Protein AF-A0A0C9ZEM8-F1 (afdb_monomer_lite)

Secondary structure (DSSP, 8-state):
-HHHHHHHHHHHH-HHHHHHHHHHTT------GGGGSTT--TTTT----HIIIIIIIIIIIIHHHHHHHHHHHH-HHHHHHHHHHHHTS---TTS---S--SS-----HHHHHHHHHHHHHHHTTTS-TTT-HHHHHHHHHHHHHHHHHHHHHTTTTTT--

Foldseek 3Di: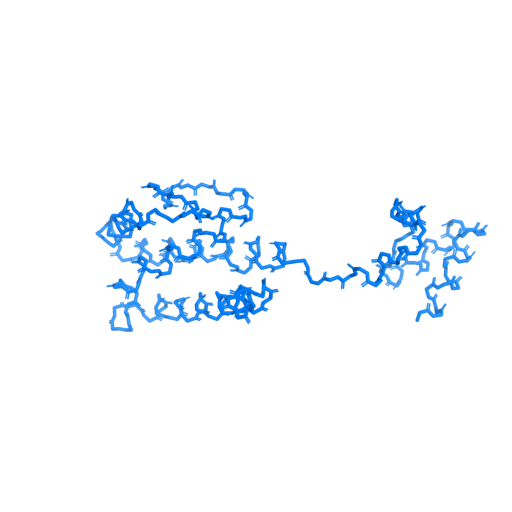
DVQLVVLVVVCVVPVVSSVVVCVVVVHDPDDDPCVVPPPDDVVVVPDPPLLVVAQVPQQFDVLLVLVLVVDVVVDDVLQVQLLVQQQVPDDDPQADRDNHDSPDDDPGSSVRNSCLVSSLVSCPVPQDCVRHVSSVVSSVSSVVSVVVSCVSVVVVPVPPD

Organism: NCBI:txid765257

Radius of gyration: 22.4 Å; chains: 1; bounding box: 47×40×59 Å

pLDDT: mean 83.31, std 12.33, range [35.38, 96.06]

Sequence (161 aa):
MDQAQDTLSTYNYSHVAGKEQLKALGLWPVENVFWQIKNSDPHTALSFDHLHASHDSVGGRYTLQDIKKILSVLGCEAEAKVEDYISKFPQWRGLSHFKNVLNATFSDGNEKHDLAKEIFYACLSIFTKDWTLEGYRLLHVLTSYLELDSLIGLDGIEGIC

Structure (mmCIF, N/CA/C/O backbone):
data_AF-A0A0C9ZEM8-F1
#
_entry.id   AF-A0A0C9ZEM8-F1
#
loop_
_atom_site.group_PDB
_atom_site.id
_atom_site.type_symbol
_atom_site.label_atom_id
_atom_site.label_alt_id
_atom_site.label_comp_id
_atom_site.label_asym_id
_atom_site.label_entity_id
_atom_site.label_seq_id
_atom_site.pdbx_PDB_ins_code
_atom_site.Cartn_x
_atom_site.Cartn_y
_atom_site.Cartn_z
_atom_site.occupancy
_atom_site.B_iso_or_equiv
_atom_site.auth_seq_id
_atom_site.auth_comp_id
_atom_site.auth_asym_id
_atom_site.auth_atom_id
_atom_site.pdbx_PDB_model_num
ATOM 1 N N . MET A 1 1 ? 7.790 6.966 -34.887 1.00 56.25 1 MET A N 1
ATOM 2 C CA . MET A 1 1 ? 8.983 6.105 -34.744 1.00 56.25 1 MET A CA 1
ATOM 3 C C . MET A 1 1 ? 10.086 6.535 -35.703 1.00 56.25 1 MET A C 1
ATOM 5 O O . MET A 1 1 ? 11.227 6.599 -35.273 1.00 56.25 1 MET A O 1
ATOM 9 N N . ASP A 1 2 ? 9.744 6.964 -36.919 1.00 67.50 2 ASP A N 1
ATOM 10 C CA . ASP A 1 2 ? 10.686 7.433 -37.954 1.00 67.50 2 ASP A CA 1
ATOM 11 C C . ASP A 1 2 ? 11.694 8.490 -37.464 1.00 67.50 2 ASP A C 1
ATOM 13 O O . ASP A 1 2 ? 12.900 8.314 -37.602 1.00 67.50 2 ASP A O 1
ATOM 17 N N . GLN A 1 3 ? 11.229 9.519 -36.747 1.00 76.81 3 GLN A N 1
ATOM 18 C CA . GLN A 1 3 ? 12.099 10.578 -36.215 1.00 76.81 3 GLN A CA 1
ATOM 19 C C . GLN A 1 3 ? 13.152 10.071 -35.208 1.00 76.81 3 GLN A C 1
ATOM 21 O O . GLN A 1 3 ? 14.261 10.601 -35.153 1.00 76.81 3 GLN A O 1
ATOM 26 N N . ALA A 1 4 ? 12.836 9.044 -34.411 1.00 70.88 4 ALA A N 1
ATOM 27 C CA . ALA A 1 4 ? 13.783 8.471 -33.452 1.00 70.88 4 ALA A CA 1
ATOM 28 C C . ALA A 1 4 ? 14.878 7.660 -34.167 1.00 70.88 4 ALA A C 1
ATOM 30 O O . ALA A 1 4 ? 16.047 7.743 -33.791 1.00 70.88 4 ALA A O 1
ATOM 31 N N . GLN A 1 5 ? 14.509 6.944 -35.233 1.00 75.75 5 GLN A N 1
ATOM 32 C CA . GLN A 1 5 ? 15.428 6.155 -36.054 1.00 75.75 5 GLN A CA 1
ATOM 33 C C . GLN A 1 5 ? 16.417 7.046 -36.825 1.00 75.75 5 GLN A C 1
ATOM 35 O O . GLN A 1 5 ? 17.620 6.766 -36.861 1.00 75.75 5 GLN A O 1
ATOM 40 N N . ASP A 1 6 ? 15.931 8.157 -37.380 1.00 80.88 6 ASP A N 1
ATOM 41 C CA . ASP A 1 6 ? 16.754 9.149 -38.084 1.00 80.88 6 ASP A CA 1
ATOM 42 C C . ASP A 1 6 ? 17.745 9.836 -37.132 1.00 80.88 6 ASP A C 1
ATOM 44 O O . ASP A 1 6 ? 18.926 10.032 -37.442 1.00 80.88 6 ASP A O 1
ATOM 48 N N . THR A 1 7 ? 17.281 10.141 -35.920 1.00 81.06 7 THR A N 1
ATOM 49 C CA . THR A 1 7 ? 18.112 10.748 -34.878 1.00 81.06 7 THR A CA 1
ATOM 50 C C . THR A 1 7 ? 19.189 9.776 -34.378 1.00 81.06 7 THR A C 1
ATOM 52 O O . THR A 1 7 ? 20.344 10.166 -34.193 1.00 81.06 7 THR A O 1
ATOM 55 N N . LEU A 1 8 ? 18.857 8.489 -34.219 1.00 79.62 8 LEU A N 1
ATOM 56 C CA . LEU A 1 8 ? 19.826 7.446 -33.865 1.00 79.62 8 LEU A CA 1
ATOM 57 C C . LEU A 1 8 ? 20.879 7.248 -34.967 1.00 79.62 8 LEU A C 1
ATOM 59 O O . LEU A 1 8 ? 22.067 7.117 -34.676 1.00 79.62 8 LEU A O 1
ATOM 63 N N . SER A 1 9 ? 20.468 7.302 -36.236 1.00 82.88 9 SER A N 1
ATOM 64 C CA . SER A 1 9 ? 21.387 7.244 -37.381 1.00 82.88 9 SER A CA 1
ATOM 65 C C . SER A 1 9 ? 22.372 8.419 -37.370 1.00 82.88 9 SER A C 1
ATOM 67 O O . SER A 1 9 ? 23.569 8.241 -37.600 1.00 82.88 9 SER A O 1
ATOM 69 N N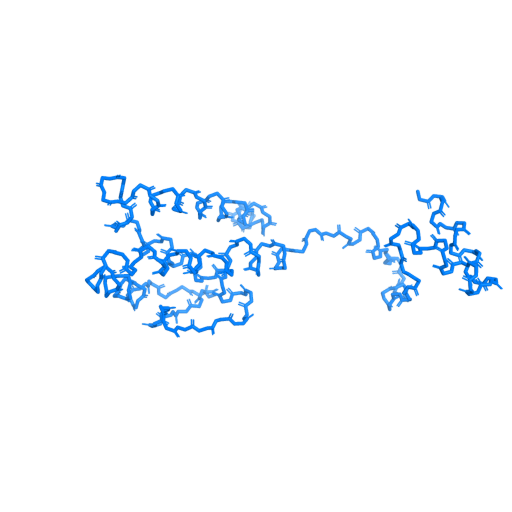 . THR A 1 10 ? 21.889 9.610 -37.005 1.00 85.88 10 THR A N 1
ATOM 70 C CA . THR A 1 10 ? 22.725 10.805 -36.818 1.00 85.88 10 THR A CA 1
ATOM 71 C C . THR A 1 10 ? 23.693 10.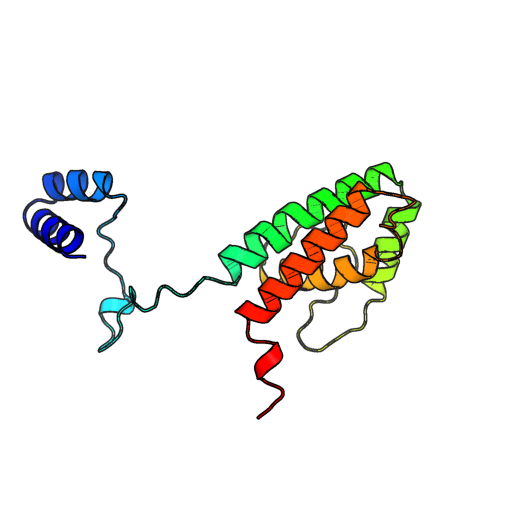647 -35.643 1.00 85.88 10 THR A C 1
ATOM 73 O O . THR A 1 10 ? 24.855 11.031 -35.762 1.00 85.88 10 THR A O 1
ATOM 76 N N . TYR A 1 11 ? 23.263 10.037 -34.533 1.00 86.94 11 TYR A N 1
ATOM 77 C CA . TYR A 1 11 ? 24.126 9.729 -33.386 1.00 86.94 11 TYR A CA 1
ATOM 78 C C . TYR A 1 11 ? 25.261 8.764 -33.737 1.00 86.94 11 TYR A C 1
ATOM 80 O O . TYR A 1 11 ? 26.402 9.013 -33.350 1.00 86.94 11 TYR A O 1
ATOM 88 N N . ASN A 1 12 ? 24.975 7.723 -34.523 1.00 86.06 12 ASN A N 1
ATOM 89 C CA . ASN A 1 12 ? 25.981 6.756 -34.968 1.00 86.06 12 ASN A CA 1
ATOM 90 C C . ASN A 1 12 ? 27.036 7.379 -35.900 1.00 86.06 12 ASN A C 1
ATOM 92 O O . ASN A 1 12 ? 28.165 6.899 -35.955 1.00 86.06 12 ASN A O 1
ATOM 96 N N . TYR A 1 13 ? 26.688 8.451 -36.619 1.00 88.88 13 TYR A N 1
ATOM 97 C CA . TYR A 1 13 ? 27.625 9.205 -37.458 1.00 88.88 13 TYR A CA 1
ATOM 98 C C . TYR A 1 13 ? 28.370 10.306 -36.681 1.00 88.88 13 TYR A C 1
ATOM 100 O O . TYR A 1 13 ? 29.564 10.523 -36.879 1.00 88.88 13 TYR A O 1
ATOM 108 N N . SER A 1 14 ? 27.673 11.013 -35.788 1.00 91.00 14 SER A N 1
ATOM 109 C CA . SER A 1 14 ? 28.218 12.078 -34.947 1.00 91.00 14 SER A CA 1
ATOM 110 C C . SER A 1 14 ? 27.584 12.042 -33.561 1.00 91.00 14 SER A C 1
ATOM 112 O O . SER A 1 14 ? 26.482 12.551 -33.334 1.00 91.00 14 SER A O 1
ATOM 114 N N . HIS A 1 15 ? 28.332 11.498 -32.600 1.00 83.94 15 HIS A N 1
ATOM 115 C CA . HIS A 1 15 ? 27.878 11.361 -31.217 1.00 83.94 15 HIS A CA 1
ATOM 116 C C . HIS A 1 15 ? 27.478 12.697 -30.575 1.00 83.94 15 HIS A C 1
ATOM 118 O O . HIS A 1 15 ? 26.581 12.715 -29.737 1.00 83.94 15 HIS A O 1
ATOM 124 N N . VAL A 1 16 ? 28.115 13.815 -30.945 1.00 86.69 16 VAL A N 1
ATOM 125 C CA . VAL A 1 16 ? 27.799 15.142 -30.384 1.00 86.69 16 VAL A CA 1
ATOM 126 C C . VAL A 1 16 ? 26.465 15.651 -30.931 1.00 86.69 16 VAL A C 1
ATOM 128 O O . VAL A 1 16 ? 25.558 15.933 -30.151 1.00 86.69 16 VAL A O 1
ATOM 131 N N . ALA A 1 17 ? 26.318 15.690 -32.259 1.00 85.81 17 ALA A N 1
ATOM 132 C CA . ALA A 1 17 ? 25.113 16.206 -32.908 1.00 85.81 17 ALA A CA 1
ATOM 133 C C . ALA A 1 17 ? 23.884 15.329 -32.619 1.00 85.81 17 ALA A C 1
ATOM 135 O O . ALA A 1 17 ? 22.819 15.839 -32.275 1.00 85.81 17 ALA A O 1
ATOM 136 N N . GLY A 1 18 ? 24.035 14.003 -32.680 1.00 85.50 18 GLY A N 1
ATOM 137 C CA . GLY A 1 18 ? 22.935 13.095 -32.371 1.00 85.50 18 GLY A CA 1
ATOM 138 C C . GLY A 1 18 ? 22.547 13.106 -30.893 1.00 85.50 18 GLY A C 1
ATOM 139 O O . GLY A 1 18 ? 21.368 12.990 -30.581 1.00 85.50 18 GLY A O 1
ATOM 140 N N . LYS A 1 19 ? 23.489 13.312 -29.958 1.00 87.75 19 LYS A N 1
ATOM 141 C CA . LYS A 1 19 ? 23.158 13.389 -28.523 1.00 87.75 19 LYS A CA 1
ATOM 142 C C . LYS A 1 19 ? 22.330 14.628 -28.193 1.00 87.75 19 LYS A C 1
ATOM 144 O O . LYS A 1 19 ? 21.429 14.534 -27.363 1.00 87.75 19 LYS A O 1
ATOM 149 N N . GLU A 1 20 ? 22.604 15.766 -28.828 1.00 90.00 20 GLU A N 1
ATOM 150 C CA . GLU A 1 20 ? 21.780 16.972 -28.667 1.00 90.00 20 GLU A CA 1
ATOM 151 C C . GLU A 1 20 ? 20.350 16.747 -29.165 1.00 90.00 20 GLU A C 1
ATOM 153 O O . GLU A 1 20 ? 19.393 17.081 -28.464 1.00 90.00 20 GLU A O 1
ATOM 158 N N . GLN A 1 21 ? 20.200 16.106 -30.324 1.00 89.88 21 GLN A N 1
ATOM 159 C CA . GLN A 1 21 ? 18.891 15.790 -30.891 1.00 89.88 21 GLN A CA 1
ATOM 160 C C . GLN A 1 21 ? 18.125 14.751 -30.056 1.00 89.88 21 GLN A C 1
ATOM 162 O O . GLN A 1 21 ? 16.949 14.953 -29.760 1.00 89.88 21 GLN A O 1
ATOM 167 N N . LEU A 1 22 ? 18.786 13.677 -29.605 1.00 86.06 22 LEU A N 1
ATOM 168 C CA . LEU A 1 22 ? 18.177 12.673 -28.724 1.00 86.06 22 LEU A CA 1
ATOM 169 C C . LEU A 1 22 ? 17.705 13.307 -27.414 1.00 86.06 22 LEU A C 1
ATOM 171 O O . LEU A 1 22 ? 16.579 13.068 -26.983 1.00 86.06 22 LEU A O 1
ATOM 175 N N . LYS A 1 23 ? 18.517 14.193 -26.826 1.00 87.19 23 LYS A N 1
ATOM 176 C CA . LYS A 1 23 ? 18.157 14.906 -25.598 1.00 87.19 23 LYS A CA 1
ATOM 177 C C . LYS A 1 23 ? 16.941 15.815 -25.791 1.00 87.19 23 LYS A C 1
ATOM 179 O O . LYS A 1 23 ? 16.100 15.872 -24.898 1.00 87.19 23 LYS A O 1
ATOM 184 N N . ALA A 1 24 ? 16.820 16.488 -26.937 1.00 88.69 24 ALA A N 1
ATOM 185 C CA . ALA A 1 24 ? 15.648 17.306 -27.261 1.00 88.69 24 ALA A CA 1
ATOM 186 C C . ALA A 1 24 ? 14.353 16.476 -27.354 1.00 88.69 24 ALA A C 1
ATOM 188 O O . ALA A 1 24 ? 13.276 16.984 -27.053 1.00 88.69 24 ALA A O 1
ATOM 189 N N . LEU A 1 25 ? 14.466 15.195 -27.716 1.00 84.56 25 LEU A N 1
ATOM 190 C CA . LEU A 1 25 ? 13.359 14.236 -27.766 1.00 84.56 25 LEU A CA 1
ATOM 191 C C . LEU A 1 25 ? 13.143 13.475 -26.445 1.00 84.56 25 LEU A C 1
ATOM 193 O O . LEU A 1 25 ? 12.246 12.641 -26.367 1.00 84.56 25 LEU A O 1
ATOM 197 N N . GLY A 1 26 ? 13.961 13.721 -25.414 1.00 82.50 26 GLY A N 1
ATOM 198 C CA . GLY A 1 26 ? 13.928 12.958 -24.161 1.00 82.50 26 GLY A CA 1
ATOM 199 C C . GLY A 1 26 ? 14.417 11.509 -24.296 1.00 82.50 26 GLY A C 1
ATOM 200 O O . GLY A 1 26 ? 14.144 10.686 -23.427 1.00 82.50 26 GLY A O 1
ATOM 201 N N . LEU A 1 27 ? 15.136 11.190 -25.374 1.00 83.12 27 LEU A N 1
ATOM 202 C CA . LEU A 1 27 ? 15.664 9.861 -25.666 1.00 83.12 27 LEU A CA 1
ATOM 203 C C . LEU A 1 27 ? 17.139 9.751 -25.270 1.00 83.12 27 LEU A C 1
ATOM 205 O O . LEU A 1 27 ? 17.885 10.733 -25.267 1.00 83.12 27 LEU A O 1
ATOM 209 N N . TRP A 1 28 ? 17.573 8.525 -24.983 1.00 80.44 28 TRP A N 1
ATOM 210 C CA . TRP A 1 28 ? 18.968 8.204 -24.699 1.00 80.44 28 TRP A CA 1
ATOM 211 C C . TRP A 1 28 ? 19.436 7.049 -25.588 1.00 80.44 28 TRP A C 1
ATOM 213 O O . TRP A 1 28 ? 18.708 6.066 -25.727 1.00 80.44 28 TRP A O 1
ATOM 223 N N . PRO A 1 29 ? 20.644 7.132 -26.173 1.00 77.94 29 PRO A N 1
ATOM 224 C CA . PRO A 1 29 ? 21.217 6.052 -26.964 1.00 77.94 29 PRO A CA 1
ATOM 225 C C . PRO A 1 29 ? 21.821 5.015 -26.012 1.00 77.94 29 PRO A C 1
ATOM 227 O O . PRO A 1 29 ? 23.025 5.000 -25.765 1.00 77.94 29 PRO A O 1
ATOM 230 N N . VAL A 1 30 ? 20.961 4.207 -25.397 1.00 80.19 30 VAL A N 1
ATOM 231 C CA . VAL A 1 30 ? 21.368 3.098 -24.529 1.00 80.19 30 VAL A CA 1
ATOM 232 C C . VAL A 1 30 ? 21.261 1.816 -25.337 1.00 80.19 30 VAL A C 1
ATOM 234 O O . VAL A 1 30 ? 20.175 1.472 -25.799 1.00 80.19 30 VAL A O 1
ATOM 237 N N . GLU A 1 31 ? 22.378 1.108 -25.505 1.00 76.12 31 GLU A N 1
ATOM 238 C CA . GLU A 1 31 ? 22.348 -0.238 -26.072 1.00 76.12 31 GLU A CA 1
ATOM 239 C C . GLU A 1 31 ? 21.665 -1.185 -25.089 1.00 76.12 31 GLU A C 1
ATOM 241 O O . GLU A 1 31 ? 22.159 -1.437 -23.988 1.00 76.12 31 GLU A O 1
ATOM 246 N N . ASN A 1 32 ? 20.499 -1.698 -25.477 1.00 76.81 32 ASN A N 1
ATOM 247 C CA . ASN A 1 32 ? 19.780 -2.661 -24.663 1.00 76.81 32 ASN A CA 1
ATOM 248 C C . ASN A 1 32 ? 20.351 -4.066 -24.909 1.00 76.81 32 ASN A C 1
ATOM 250 O O . ASN A 1 32 ? 20.327 -4.558 -26.036 1.00 76.81 32 ASN A O 1
ATOM 254 N N . VAL A 1 33 ? 20.824 -4.738 -23.853 1.00 80.94 33 VAL A N 1
ATOM 255 C CA . VAL A 1 33 ? 21.351 -6.116 -23.929 1.00 80.94 33 VAL A CA 1
ATOM 256 C C . VAL A 1 33 ? 20.336 -7.096 -24.524 1.00 80.94 33 VAL A C 1
ATOM 258 O O . VAL A 1 33 ? 20.715 -8.037 -25.219 1.00 80.94 33 VAL A O 1
ATOM 261 N N . PHE A 1 34 ? 19.040 -6.845 -24.320 1.00 76.62 34 PHE A N 1
ATOM 262 C CA . PHE A 1 34 ? 17.982 -7.673 -24.874 1.00 76.62 34 PHE A CA 1
ATOM 263 C C . PHE A 1 34 ? 17.927 -7.597 -26.402 1.00 76.62 34 PHE A C 1
ATOM 265 O O . PHE A 1 34 ? 17.534 -8.582 -26.998 1.00 76.62 34 PHE A O 1
ATOM 272 N N . TRP A 1 35 ? 18.425 -6.547 -27.069 1.00 77.69 35 TRP A N 1
ATOM 273 C CA . TRP A 1 35 ? 18.518 -6.519 -28.542 1.00 77.69 35 TRP A CA 1
ATOM 274 C C . TRP A 1 35 ? 19.396 -7.631 -29.137 1.00 77.69 35 TRP A C 1
ATOM 276 O O . TRP A 1 35 ? 19.306 -7.912 -30.330 1.00 77.69 35 TRP A O 1
ATOM 286 N N . GLN A 1 36 ? 20.238 -8.282 -28.329 1.00 83.06 36 GLN A N 1
ATOM 287 C CA . GLN A 1 36 ? 21.044 -9.425 -28.763 1.00 83.06 36 GLN A CA 1
ATOM 288 C C . GLN A 1 36 ? 20.231 -10.727 -28.851 1.00 83.06 36 GLN A C 1
ATOM 290 O O . GLN A 1 36 ? 20.679 -11.695 -29.470 1.00 83.06 36 GLN A O 1
ATOM 295 N N . ILE A 1 37 ? 19.041 -10.775 -28.247 1.00 83.56 37 ILE A N 1
ATOM 296 C CA . ILE A 1 37 ? 18.163 -11.942 -28.285 1.00 83.56 37 ILE A CA 1
ATOM 297 C C . ILE A 1 37 ? 17.367 -11.916 -29.594 1.00 83.56 37 ILE A C 1
ATOM 299 O O . ILE A 1 37 ? 16.742 -10.931 -29.983 1.00 83.56 37 ILE A O 1
ATOM 303 N N . LYS A 1 38 ? 17.387 -13.031 -30.325 1.00 84.62 38 LYS A N 1
ATOM 304 C CA . LYS A 1 38 ? 16.690 -13.118 -31.610 1.00 84.62 38 LYS A CA 1
ATOM 305 C C . LYS A 1 38 ? 15.175 -13.011 -31.398 1.00 84.62 38 LYS A C 1
ATOM 307 O O . LYS A 1 38 ? 14.619 -13.745 -30.588 1.00 84.62 38 LYS A O 1
ATOM 312 N N . ASN A 1 39 ? 14.518 -12.153 -32.182 1.00 79.62 39 ASN A N 1
ATOM 313 C CA . ASN A 1 39 ? 13.078 -11.861 -32.122 1.00 79.62 39 ASN A CA 1
ATOM 314 C C . ASN A 1 39 ? 12.590 -11.192 -30.824 1.00 79.62 39 ASN A C 1
ATOM 316 O O . ASN A 1 39 ? 11.383 -11.143 -30.600 1.00 79.62 39 ASN A O 1
ATOM 320 N N . SER A 1 40 ? 13.478 -10.671 -29.976 1.00 77.12 40 SER A N 1
ATOM 321 C CA . SER A 1 40 ? 13.047 -9.777 -28.904 1.00 77.12 40 SER A CA 1
ATOM 322 C C . SER A 1 40 ? 12.987 -8.349 -29.427 1.00 77.12 40 SER A C 1
ATOM 324 O O . SER A 1 40 ? 13.978 -7.835 -29.948 1.00 77.12 40 SER A O 1
ATOM 326 N N . ASP A 1 41 ? 11.854 -7.693 -29.232 1.00 75.25 41 ASP A N 1
ATOM 327 C CA . ASP A 1 41 ? 11.747 -6.248 -29.364 1.00 75.25 41 ASP A CA 1
ATOM 328 C C . ASP A 1 41 ? 11.460 -5.669 -27.965 1.00 75.25 41 ASP A C 1
ATOM 330 O O . ASP A 1 41 ? 10.314 -5.679 -27.506 1.00 75.25 41 ASP A O 1
ATOM 334 N N . PRO A 1 42 ? 12.491 -5.179 -27.250 1.00 71.56 42 PRO A N 1
ATOM 335 C CA . PRO A 1 42 ? 12.335 -4.586 -25.924 1.00 71.56 42 PRO A CA 1
ATOM 336 C C . PRO A 1 42 ? 11.384 -3.387 -25.904 1.00 71.56 42 PRO A C 1
ATOM 338 O O . PRO A 1 42 ? 10.843 -3.064 -24.853 1.00 71.56 42 PRO A O 1
ATOM 341 N N . HIS A 1 43 ? 11.159 -2.734 -27.048 1.00 68.06 43 HIS A N 1
ATOM 342 C CA . HIS A 1 43 ? 10.203 -1.637 -27.158 1.00 68.06 43 HIS A CA 1
ATOM 343 C C . HIS A 1 43 ? 8.763 -2.147 -27.248 1.00 68.06 43 HIS A C 1
ATOM 345 O O . HIS A 1 43 ? 7.866 -1.492 -26.728 1.00 68.06 43 HIS A O 1
ATOM 351 N N . THR A 1 44 ? 8.526 -3.337 -27.811 1.00 61.25 44 THR A N 1
ATOM 352 C CA . THR A 1 44 ? 7.235 -4.037 -27.638 1.00 61.25 44 THR A CA 1
ATOM 353 C C . THR A 1 44 ? 7.067 -4.654 -26.252 1.00 61.25 44 THR A C 1
ATOM 355 O O . THR A 1 44 ? 5.940 -4.862 -25.817 1.00 61.25 44 THR A O 1
ATOM 358 N N . ALA A 1 45 ? 8.167 -4.895 -25.533 1.00 62.31 45 ALA A N 1
ATOM 359 C CA . ALA A 1 45 ? 8.157 -5.349 -24.143 1.00 62.31 45 ALA A CA 1
ATOM 360 C C . ALA A 1 45 ? 7.980 -4.205 -23.123 1.00 62.31 45 ALA A C 1
ATOM 362 O O . ALA A 1 45 ? 8.131 -4.439 -21.926 1.00 62.31 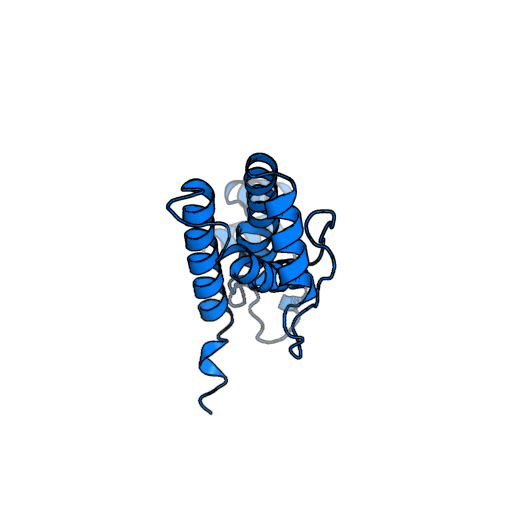45 ALA A O 1
ATOM 363 N N . LEU A 1 46 ? 7.647 -2.983 -23.568 1.00 58.41 46 LEU A N 1
ATOM 364 C CA . LEU A 1 46 ? 7.134 -1.909 -22.709 1.00 58.41 46 LEU A CA 1
ATOM 365 C C . LEU A 1 46 ? 5.748 -2.304 -22.174 1.00 58.41 46 LEU A C 1
ATOM 367 O O . LEU A 1 46 ? 4.717 -1.781 -22.592 1.00 58.41 46 LEU A O 1
ATOM 371 N N . SER A 1 47 ? 5.721 -3.263 -21.258 1.00 64.25 47 SER A N 1
ATOM 372 C CA . SER A 1 47 ? 4.567 -3.538 -20.418 1.00 64.25 47 SER A CA 1
ATOM 373 C C . SER A 1 47 ? 4.588 -2.598 -19.220 1.00 64.25 47 SER A C 1
ATOM 375 O O . SER A 1 47 ? 5.648 -2.172 -18.762 1.00 64.25 47 SER A O 1
ATOM 377 N N . PHE A 1 48 ? 3.407 -2.270 -18.705 1.00 69.69 48 PHE A N 1
ATOM 378 C CA . PHE A 1 48 ? 3.277 -1.552 -17.445 1.00 69.69 48 PHE A CA 1
ATOM 379 C C . PHE A 1 48 ? 4.042 -2.308 -16.347 1.00 69.69 48 PHE A C 1
ATOM 381 O O . PHE A 1 48 ? 3.728 -3.461 -16.058 1.00 69.69 48 PHE A O 1
ATOM 388 N N . ASP A 1 49 ? 5.071 -1.678 -15.778 1.00 74.50 49 ASP A N 1
ATOM 389 C CA . ASP A 1 49 ? 5.833 -2.250 -14.670 1.00 74.50 49 ASP A CA 1
ATOM 390 C C . ASP A 1 49 ? 4.992 -2.160 -13.400 1.00 74.50 49 ASP A C 1
ATOM 392 O O . ASP A 1 49 ? 4.928 -1.123 -12.739 1.00 74.50 49 ASP A O 1
ATOM 396 N N . HIS A 1 50 ? 4.314 -3.261 -13.100 1.00 74.25 50 HIS A N 1
ATOM 397 C CA . HIS A 1 50 ? 3.386 -3.378 -11.986 1.00 74.25 50 HIS A CA 1
ATOM 398 C C . HIS A 1 50 ? 4.042 -3.029 -10.642 1.00 74.25 50 HIS A C 1
ATOM 400 O O . HIS A 1 50 ? 3.483 -2.252 -9.866 1.00 74.25 50 HIS A O 1
ATOM 406 N N . LEU A 1 51 ? 5.262 -3.509 -10.399 1.00 78.25 51 LEU A N 1
ATOM 407 C CA . LEU A 1 51 ? 5.964 -3.314 -9.132 1.00 78.25 51 LEU A CA 1
ATOM 408 C C . LEU A 1 51 ? 6.321 -1.837 -8.920 1.00 78.25 51 LEU A C 1
ATOM 410 O O . LEU A 1 51 ? 6.006 -1.248 -7.882 1.00 78.25 51 LEU A O 1
ATOM 414 N N . HIS A 1 52 ? 6.956 -1.210 -9.912 1.00 72.88 52 HIS A N 1
ATOM 415 C CA . HIS A 1 52 ? 7.425 0.166 -9.757 1.00 72.88 52 HIS A CA 1
ATOM 416 C C . HIS A 1 52 ? 6.318 1.208 -9.939 1.00 72.88 52 HIS A C 1
ATOM 418 O O . HIS A 1 52 ? 6.333 2.244 -9.267 1.00 72.88 52 HIS A O 1
ATOM 424 N N . ALA A 1 53 ? 5.342 0.950 -10.810 1.00 73.50 53 ALA A N 1
ATOM 425 C CA . ALA A 1 53 ? 4.245 1.879 -11.040 1.00 73.50 53 ALA A CA 1
ATOM 426 C C . ALA A 1 53 ? 3.172 1.804 -9.946 1.00 73.50 53 ALA A C 1
ATOM 428 O O . ALA A 1 53 ? 2.618 2.847 -9.604 1.00 73.50 53 ALA A O 1
ATOM 429 N N . SER A 1 54 ? 2.912 0.635 -9.351 1.00 74.75 54 SER A N 1
ATOM 430 C CA . SER A 1 54 ? 1.862 0.469 -8.335 1.00 74.75 54 SER A CA 1
ATOM 431 C C . SER A 1 54 ? 2.438 0.348 -6.923 1.00 74.75 54 SER A C 1
ATOM 433 O O . SER A 1 54 ? 2.185 1.213 -6.076 1.00 74.75 54 SER A O 1
ATOM 435 N N . HIS A 1 55 ? 3.232 -0.695 -6.666 1.00 76.31 55 HIS A N 1
ATOM 436 C CA . HIS A 1 55 ? 3.606 -1.108 -5.306 1.00 76.31 55 HIS A CA 1
ATOM 437 C C . HIS A 1 55 ? 4.585 -0.139 -4.636 1.00 76.31 55 HIS A C 1
ATOM 439 O O . HIS A 1 55 ? 4.398 0.245 -3.479 1.00 76.31 55 HIS A O 1
ATOM 445 N N . ASP A 1 56 ? 5.594 0.331 -5.371 1.00 72.38 56 ASP A N 1
ATOM 446 C CA . ASP A 1 56 ? 6.560 1.311 -4.860 1.00 72.38 56 ASP A CA 1
ATOM 447 C C . ASP A 1 56 ? 6.029 2.749 -4.830 1.00 72.38 56 ASP A C 1
ATOM 449 O O . ASP A 1 56 ? 6.575 3.589 -4.101 1.00 72.38 56 ASP A O 1
ATOM 453 N N . SER A 1 57 ? 4.978 3.038 -5.602 1.00 69.56 57 SER A N 1
ATOM 454 C CA . SER A 1 57 ? 4.430 4.383 -5.756 1.00 69.56 57 SER A CA 1
ATOM 455 C C . SER A 1 57 ? 3.149 4.579 -4.925 1.00 69.56 57 SER A C 1
ATOM 457 O O . SER A 1 57 ? 3.235 4.805 -3.714 1.00 69.56 57 SER A O 1
ATOM 459 N N . VAL A 1 58 ? 1.974 4.497 -5.550 1.00 66.00 58 VAL A N 1
ATOM 460 C CA . VAL A 1 58 ? 0.661 4.850 -5.004 1.00 66.00 58 VAL A CA 1
ATOM 461 C C . VAL A 1 58 ? 0.276 3.921 -3.860 1.00 66.00 58 VAL A C 1
ATOM 463 O O . VAL A 1 58 ? -0.190 4.397 -2.831 1.00 66.00 58 VAL A O 1
ATOM 466 N N . GLY A 1 59 ? 0.516 2.617 -4.000 1.00 61.25 59 GLY A N 1
ATOM 467 C CA . GLY A 1 59 ? 0.110 1.626 -3.009 1.00 61.25 59 GLY A CA 1
ATOM 468 C C . GLY A 1 59 ? 0.904 1.678 -1.715 1.00 61.25 59 GLY A C 1
ATOM 469 O O . GLY A 1 59 ? 0.331 1.711 -0.628 1.00 61.25 59 GLY A O 1
ATOM 470 N N . GLY A 1 60 ? 2.231 1.698 -1.835 1.00 66.00 60 GLY A N 1
ATOM 471 C CA . GLY A 1 60 ? 3.122 1.424 -0.714 1.00 66.00 60 GLY A CA 1
ATOM 472 C C . GLY A 1 60 ? 3.643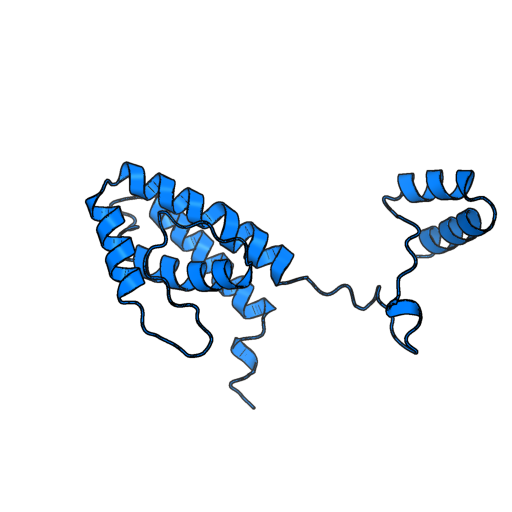 2.646 0.027 1.00 66.00 60 GLY A C 1
ATOM 473 O O . GLY A 1 60 ? 3.512 2.752 1.247 1.00 66.00 60 GLY A O 1
ATOM 474 N N . ARG A 1 61 ? 4.301 3.567 -0.690 1.00 68.06 61 ARG A N 1
ATOM 475 C CA . ARG A 1 61 ? 5.115 4.611 -0.045 1.00 68.06 61 ARG A CA 1
ATOM 476 C C . ARG A 1 61 ? 4.269 5.675 0.648 1.00 68.06 61 ARG A C 1
ATOM 478 O O . ARG A 1 61 ? 4.621 6.100 1.749 1.00 68.06 61 ARG A O 1
ATOM 485 N N . TYR A 1 62 ? 3.201 6.131 0.003 1.00 77.06 62 TYR A N 1
ATOM 486 C CA . TYR A 1 62 ? 2.416 7.265 0.496 1.00 77.06 62 TYR A CA 1
ATOM 487 C C . TYR A 1 62 ? 1.307 6.825 1.446 1.00 77.06 62 TYR A C 1
ATOM 489 O O . TYR A 1 62 ? 1.138 7.417 2.512 1.00 77.06 62 TYR A O 1
ATOM 497 N N . THR A 1 63 ? 0.634 5.722 1.130 1.00 79.31 63 THR A N 1
ATOM 498 C CA . THR A 1 63 ? -0.523 5.267 1.897 1.00 79.31 63 THR A CA 1
ATOM 499 C C . THR A 1 63 ? -0.187 4.951 3.348 1.00 79.31 63 THR A C 1
ATOM 501 O O . THR A 1 63 ? -0.862 5.439 4.249 1.00 79.31 63 THR A O 1
ATOM 504 N N . LEU A 1 64 ? 0.904 4.223 3.611 1.00 86.38 64 LEU A N 1
ATOM 505 C CA . LEU A 1 64 ? 1.307 3.922 4.985 1.00 86.38 64 LEU A CA 1
ATOM 506 C C . LEU A 1 64 ? 1.626 5.196 5.788 1.00 86.38 64 LEU A C 1
ATOM 508 O O . LEU A 1 64 ? 1.309 5.278 6.974 1.00 86.38 64 LEU A O 1
ATOM 512 N N . GLN A 1 65 ? 2.241 6.202 5.160 1.00 88.44 65 GLN A N 1
ATOM 513 C CA . GLN A 1 65 ? 2.534 7.471 5.830 1.00 88.44 65 GLN A CA 1
ATOM 514 C C . GLN A 1 65 ? 1.257 8.232 6.180 1.00 88.44 65 GLN A C 1
ATOM 516 O O . GLN A 1 65 ? 1.169 8.804 7.265 1.00 88.44 65 GLN A O 1
ATOM 521 N N . ASP A 1 66 ? 0.268 8.229 5.292 1.00 90.94 66 ASP A N 1
ATOM 522 C CA . ASP A 1 66 ? -1.003 8.905 5.536 1.00 90.94 66 ASP A CA 1
ATOM 523 C C . ASP A 1 66 ? -1.833 8.182 6.603 1.00 90.94 66 ASP A C 1
ATOM 525 O O . ASP A 1 66 ? -2.379 8.839 7.489 1.00 90.94 66 ASP A O 1
ATOM 529 N N . ILE A 1 67 ? -1.815 6.845 6.625 1.00 91.94 67 ILE A N 1
ATOM 530 C CA . ILE A 1 67 ? -2.398 6.047 7.714 1.00 91.94 67 ILE A CA 1
ATOM 531 C C . ILE A 1 67 ? -1.759 6.428 9.055 1.00 91.94 67 ILE A C 1
ATOM 533 O O . ILE A 1 67 ? -2.480 6.752 9.997 1.00 91.94 67 ILE A O 1
ATOM 537 N N . LYS A 1 68 ? -0.420 6.461 9.140 1.00 92.31 68 LYS A N 1
ATOM 538 C CA . LYS A 1 68 ? 0.303 6.849 10.367 1.00 92.31 68 LYS A CA 1
ATOM 539 C C . LYS A 1 68 ? -0.095 8.246 10.851 1.00 92.31 68 LYS A C 1
ATOM 541 O O . LYS A 1 68 ? -0.334 8.432 12.040 1.00 92.31 68 LYS A O 1
ATOM 546 N N . LYS A 1 69 ? -0.220 9.222 9.944 1.00 93.38 69 LYS A N 1
ATOM 547 C CA . LYS A 1 69 ? -0.663 10.584 10.298 1.00 93.38 69 LYS A CA 1
ATOM 548 C C . LYS A 1 69 ? -2.065 10.575 10.902 1.00 93.38 69 LYS A C 1
ATOM 550 O O . LYS A 1 69 ? -2.272 11.186 11.945 1.00 93.38 69 LYS A O 1
ATOM 555 N N . ILE A 1 70 ? -3.013 9.874 10.285 1.00 94.06 70 ILE A N 1
ATOM 556 C CA . ILE A 1 70 ? -4.399 9.823 10.771 1.00 94.06 70 ILE A CA 1
ATOM 557 C C . ILE A 1 70 ? -4.470 9.111 12.126 1.00 94.06 70 ILE A C 1
ATOM 559 O O . ILE A 1 70 ? -5.128 9.601 13.042 1.00 94.06 70 ILE A O 1
ATOM 563 N N . LEU A 1 71 ? -3.748 8.001 12.289 1.00 94.44 71 LEU A N 1
ATOM 564 C CA . LEU A 1 71 ? -3.688 7.280 13.560 1.00 94.44 71 LEU A CA 1
ATOM 565 C C . LEU A 1 71 ? -3.071 8.124 14.679 1.00 94.44 71 LEU A C 1
ATOM 567 O O . LEU A 1 71 ? -3.616 8.135 15.777 1.00 94.44 71 LEU A O 1
ATOM 571 N N . SER A 1 72 ? -2.032 8.914 14.388 1.00 93.12 72 SER A N 1
ATOM 572 C CA . SER A 1 72 ? -1.427 9.807 15.387 1.00 93.12 72 SER A CA 1
ATOM 573 C C . SER A 1 72 ? -2.406 10.860 15.926 1.00 93.12 72 SER A C 1
ATOM 575 O O . SER A 1 72 ? -2.297 11.278 17.077 1.00 93.12 72 SER A O 1
ATOM 577 N N . VAL A 1 73 ? -3.396 11.262 15.116 1.00 93.31 73 VAL A N 1
ATOM 578 C CA . VAL A 1 73 ? -4.478 12.172 15.527 1.00 93.31 73 VAL A CA 1
ATOM 579 C C . VAL A 1 73 ? -5.548 11.434 16.335 1.00 93.31 73 VAL A C 1
ATOM 581 O O . VAL A 1 73 ? -6.077 11.989 17.295 1.00 93.31 73 VAL A O 1
ATOM 584 N N . LEU A 1 74 ? -5.858 10.187 15.969 1.00 92.44 74 LEU A N 1
ATOM 585 C CA . LEU A 1 74 ? -6.800 9.333 16.699 1.00 92.44 74 LEU A CA 1
ATOM 586 C C . LEU A 1 74 ? -6.261 8.843 18.052 1.00 92.44 74 LEU A C 1
ATOM 588 O O . LEU A 1 74 ? -7.044 8.531 18.948 1.00 92.44 74 LEU A O 1
ATOM 592 N N . GLY A 1 75 ? -4.939 8.802 18.207 1.00 94.00 75 GLY A N 1
ATOM 593 C CA . GLY A 1 75 ? -4.245 8.467 19.442 1.00 94.00 75 GLY A CA 1
ATOM 594 C C . GLY A 1 75 ? -3.879 6.988 19.583 1.00 94.00 75 GLY A C 1
ATOM 595 O O . GLY A 1 75 ? -4.227 6.132 18.766 1.00 94.00 75 GLY A O 1
ATOM 596 N N . CYS A 1 76 ? -3.172 6.687 20.675 1.00 93.62 76 CYS A N 1
ATOM 597 C CA . CYS A 1 76 ? -2.507 5.399 20.894 1.00 93.62 76 CYS A CA 1
ATOM 598 C C . CYS A 1 76 ? -3.454 4.188 20.902 1.00 93.62 76 CYS A C 1
ATOM 600 O O . CYS A 1 76 ? -3.026 3.080 20.596 1.00 93.62 76 CYS A O 1
ATOM 602 N N . GLU A 1 77 ? -4.729 4.368 21.260 1.00 94.50 77 GLU A N 1
ATOM 603 C CA . GLU A 1 77 ? -5.709 3.274 21.241 1.00 94.50 77 GLU A CA 1
ATOM 604 C C . GLU A 1 77 ? -5.992 2.802 19.809 1.00 94.50 77 GLU A C 1
ATOM 606 O O . GLU A 1 77 ? -6.029 1.600 19.548 1.00 94.50 77 GLU A O 1
ATOM 611 N N . ALA A 1 78 ? -6.129 3.736 18.863 1.00 94.56 78 ALA A N 1
ATOM 612 C CA . ALA A 1 78 ? -6.331 3.407 17.457 1.00 94.56 78 ALA A CA 1
ATOM 613 C C . ALA A 1 78 ? -5.083 2.746 16.856 1.00 94.56 78 ALA A C 1
ATOM 615 O O . ALA A 1 78 ? -5.202 1.749 16.146 1.00 94.56 78 ALA A O 1
ATOM 616 N N . GLU A 1 79 ? -3.893 3.256 17.185 1.00 95.19 79 GLU A N 1
ATOM 617 C CA . GLU A 1 79 ? -2.617 2.653 16.781 1.00 95.19 79 GLU A CA 1
ATOM 618 C C . GLU A 1 79 ? -2.483 1.213 17.290 1.00 95.19 79 GLU A C 1
ATOM 620 O O . GLU A 1 79 ? -2.230 0.298 16.506 1.00 95.19 79 GLU A O 1
ATOM 625 N N . ALA A 1 80 ? -2.725 0.993 18.586 1.00 95.25 80 ALA A N 1
ATOM 626 C CA . ALA A 1 80 ? -2.662 -0.333 19.193 1.00 95.25 80 ALA A CA 1
ATOM 627 C C . ALA A 1 80 ? -3.673 -1.299 18.567 1.00 95.25 80 ALA A C 1
ATOM 629 O O . ALA A 1 80 ? -3.367 -2.473 18.374 1.00 95.25 80 ALA A O 1
ATOM 630 N N . LYS A 1 81 ? -4.866 -0.808 18.215 1.00 96.06 81 LYS A N 1
ATOM 631 C CA . LYS A 1 81 ? -5.908 -1.611 17.575 1.00 96.06 81 LYS A CA 1
ATOM 632 C C . LYS A 1 81 ? -5.528 -2.027 16.151 1.00 96.06 81 LYS A C 1
ATOM 634 O O . LYS A 1 81 ? -5.765 -3.174 15.785 1.00 96.06 81 LYS A O 1
ATOM 639 N N . VAL A 1 82 ? -4.905 -1.138 15.369 1.00 95.12 82 VAL A N 1
ATOM 640 C CA . VAL A 1 82 ? -4.351 -1.498 14.050 1.00 95.12 82 VAL A CA 1
ATOM 641 C C . VAL A 1 82 ? -3.279 -2.574 14.194 1.00 95.12 82 VAL A C 1
ATOM 643 O O . VAL A 1 82 ? -3.361 -3.597 13.522 1.00 95.12 82 VAL A O 1
ATOM 646 N N . GLU A 1 83 ? -2.305 -2.373 15.082 1.00 95.31 83 GLU A N 1
ATOM 647 C CA . GLU A 1 83 ? -1.215 -3.336 15.290 1.00 95.31 83 GLU A CA 1
ATOM 648 C C . GLU A 1 83 ? -1.734 -4.695 15.784 1.00 95.31 83 GLU A C 1
ATOM 650 O O . GLU A 1 83 ? -1.269 -5.741 15.333 1.00 95.31 83 GLU A O 1
ATOM 655 N N . ASP A 1 84 ? -2.747 -4.699 16.657 1.00 95.94 84 ASP A N 1
ATOM 656 C CA . ASP A 1 84 ? -3.409 -5.922 17.115 1.00 95.94 84 ASP A CA 1
ATOM 657 C C . ASP A 1 84 ? -4.061 -6.678 15.950 1.00 95.94 84 ASP A C 1
ATOM 659 O O . ASP A 1 84 ? -3.854 -7.886 15.814 1.00 95.94 84 ASP A O 1
ATOM 663 N N . TYR A 1 85 ? -4.785 -5.982 15.068 1.00 95.56 85 TYR A N 1
ATOM 664 C CA . TYR A 1 85 ? -5.408 -6.606 13.899 1.00 95.56 85 TYR A CA 1
ATOM 665 C C . TYR A 1 85 ? -4.402 -7.139 12.889 1.00 95.56 85 TYR A C 1
ATOM 667 O O . TYR A 1 85 ? -4.594 -8.249 12.398 1.00 95.56 85 TYR A O 1
ATOM 675 N N . ILE A 1 86 ? -3.328 -6.400 12.624 1.00 94.31 86 ILE A N 1
ATOM 676 C CA . ILE A 1 86 ? -2.237 -6.860 11.760 1.00 94.31 86 ILE A CA 1
ATOM 677 C C . ILE A 1 86 ? -1.581 -8.112 12.349 1.00 94.31 86 ILE A C 1
ATOM 679 O O . ILE A 1 86 ? -1.468 -9.133 11.678 1.00 94.31 86 ILE A O 1
ATOM 683 N N . SER A 1 87 ? -1.252 -8.100 13.645 1.00 94.38 87 SER A N 1
ATOM 684 C CA . SER A 1 87 ? -0.618 -9.253 14.300 1.00 94.38 87 SER A CA 1
ATOM 685 C C . SER A 1 87 ? -1.484 -10.521 14.293 1.00 94.38 87 SER A C 1
ATOM 687 O O . SER A 1 87 ? -0.964 -11.636 14.369 1.00 94.38 87 SER A O 1
ATOM 689 N N . LYS A 1 88 ? -2.810 -10.355 14.208 1.00 94.38 88 LYS A N 1
ATOM 690 C CA . LYS A 1 88 ? -3.808 -11.431 14.152 1.00 94.38 88 LYS A CA 1
ATOM 691 C C . LYS A 1 88 ? -4.268 -11.744 12.731 1.00 94.38 88 LYS A C 1
ATOM 693 O O . LYS A 1 88 ? -5.153 -12.589 12.567 1.00 94.38 88 LYS A O 1
ATOM 698 N N . PHE A 1 89 ? -3.714 -11.076 11.721 1.00 93.75 89 PHE A N 1
ATOM 699 C CA . PHE A 1 89 ? -4.110 -11.293 10.342 1.00 93.75 89 PHE A CA 1
ATOM 700 C C . PHE A 1 89 ? -3.823 -12.752 9.938 1.00 93.75 89 PHE A C 1
ATOM 702 O O . PHE A 1 89 ? -2.776 -13.297 10.314 1.00 93.75 89 PHE A O 1
ATOM 709 N N . PRO A 1 90 ? -4.746 -13.435 9.233 1.00 92.38 90 PRO A N 1
ATOM 710 C CA . PRO A 1 90 ? -4.556 -14.829 8.858 1.00 92.38 90 PRO A CA 1
ATOM 711 C C . PRO A 1 90 ? -3.291 -15.036 8.024 1.00 92.38 90 PRO A C 1
ATOM 713 O O . PRO A 1 90 ? -3.016 -14.295 7.086 1.00 92.38 90 PRO A O 1
ATOM 716 N N . GLN A 1 91 ? -2.551 -16.099 8.327 1.00 91.25 91 GLN A N 1
ATOM 717 C CA . GLN A 1 91 ? -1.388 -16.477 7.532 1.00 91.25 91 GLN A CA 1
ATOM 718 C C . GLN A 1 91 ? -1.843 -17.202 6.265 1.00 91.25 91 GLN A C 1
ATOM 720 O O . GLN A 1 91 ? -2.328 -18.335 6.323 1.00 91.25 91 GLN A O 1
ATOM 725 N N . TRP A 1 92 ? -1.667 -16.556 5.115 1.00 90.94 92 TRP A N 1
ATOM 726 C CA . TRP A 1 92 ? -1.916 -17.153 3.806 1.00 90.94 92 TRP A CA 1
ATOM 727 C C . TRP A 1 92 ? -0.612 -17.394 3.059 1.00 90.94 92 TRP A C 1
ATOM 729 O O . TRP A 1 92 ? 0.356 -16.643 3.172 1.00 90.94 92 TRP A O 1
ATOM 739 N N . ARG A 1 93 ? -0.571 -18.482 2.287 1.00 90.31 93 ARG A N 1
ATOM 740 C CA . ARG A 1 93 ? 0.609 -18.816 1.491 1.00 90.31 93 ARG A CA 1
ATOM 741 C C . ARG A 1 93 ? 0.838 -17.718 0.452 1.00 90.31 93 ARG A C 1
ATOM 743 O O . ARG A 1 93 ? -0.041 -17.468 -0.362 1.00 90.31 93 ARG A O 1
ATOM 750 N N . GLY A 1 94 ? 2.035 -17.136 0.459 1.00 86.38 94 GLY A N 1
ATOM 751 C CA . GLY A 1 94 ? 2.407 -16.069 -0.471 1.00 86.38 94 GLY A CA 1
ATOM 752 C C . GLY A 1 94 ? 2.025 -14.662 -0.012 1.00 86.38 94 GLY A C 1
ATOM 753 O O . GLY A 1 94 ? 2.245 -13.739 -0.779 1.00 86.38 94 GLY A O 1
ATOM 754 N N . LEU A 1 95 ? 1.495 -14.498 1.208 1.00 90.12 95 LEU A N 1
ATOM 755 C CA . LEU A 1 95 ? 1.305 -13.193 1.842 1.00 90.12 95 LEU A CA 1
ATOM 756 C C . LEU A 1 95 ? 2.317 -13.020 2.982 1.00 90.12 95 LEU A C 1
ATOM 758 O O . LEU A 1 95 ? 2.447 -13.891 3.849 1.00 90.12 95 LEU A O 1
ATOM 762 N N . SER A 1 96 ? 3.033 -11.899 2.977 1.00 90.06 96 SER A N 1
ATOM 763 C CA . SER A 1 96 ? 3.935 -11.501 4.060 1.00 90.06 96 SER A CA 1
ATOM 764 C C . SER A 1 96 ? 3.159 -11.257 5.349 1.00 90.06 96 SER A C 1
ATOM 766 O O . SER A 1 96 ? 2.175 -10.536 5.333 1.00 90.06 96 SER A O 1
ATOM 768 N N . HIS A 1 97 ? 3.620 -11.818 6.470 1.00 89.50 97 HIS A N 1
ATOM 769 C CA . HIS A 1 97 ? 2.947 -11.679 7.762 1.00 89.50 97 HIS A CA 1
ATOM 770 C C . HIS A 1 97 ? 3.673 -10.677 8.658 1.00 89.50 97 HIS A C 1
ATOM 772 O O . HIS A 1 97 ? 4.807 -10.922 9.095 1.00 89.50 97 HIS A O 1
ATOM 778 N N . PHE A 1 98 ? 3.012 -9.564 8.968 1.00 90.75 98 PHE A N 1
ATOM 779 C CA . PHE A 1 98 ? 3.599 -8.496 9.766 1.00 90.75 98 PHE A CA 1
ATOM 780 C C . PHE A 1 98 ? 3.201 -8.602 11.245 1.00 90.75 98 PHE A C 1
ATOM 782 O O . PHE A 1 98 ? 2.078 -8.943 11.598 1.00 90.75 98 PHE A O 1
ATOM 789 N N . LYS A 1 99 ? 4.142 -8.294 12.146 1.00 87.81 99 LYS A N 1
ATOM 790 C CA . LYS A 1 99 ? 3.878 -8.220 13.601 1.00 87.81 99 LYS A CA 1
ATOM 791 C C . LYS A 1 99 ? 3.766 -6.796 14.120 1.00 87.81 99 LYS A C 1
ATOM 793 O O . LYS A 1 99 ? 3.095 -6.558 15.117 1.00 87.81 99 LYS A O 1
ATOM 798 N N . ASN A 1 100 ? 4.507 -5.887 13.497 1.00 87.12 100 ASN A N 1
ATOM 799 C CA . ASN A 1 100 ? 4.452 -4.464 13.771 1.00 87.12 100 ASN A CA 1
ATOM 800 C C . ASN A 1 100 ? 4.700 -3.709 12.467 1.00 87.12 100 ASN A C 1
ATOM 802 O O . ASN A 1 100 ? 5.669 -4.018 11.768 1.00 87.12 100 ASN A O 1
ATOM 806 N N . VAL A 1 101 ? 3.849 -2.739 12.145 1.00 89.44 101 VAL A N 1
ATOM 807 C CA . VAL A 1 101 ? 3.910 -2.010 10.865 1.00 89.44 101 VAL A CA 1
ATOM 808 C C . VAL A 1 101 ? 4.043 -0.503 11.041 1.00 89.44 101 VAL A C 1
ATOM 810 O O . VAL A 1 101 ? 4.592 0.180 10.169 1.00 89.44 101 VAL A O 1
ATOM 813 N N . LEU A 1 102 ? 3.604 0.048 12.175 1.00 88.19 102 LEU A N 1
ATOM 814 C CA . LEU A 1 102 ? 3.622 1.490 12.396 1.00 88.19 102 LEU A CA 1
ATOM 815 C C . LEU A 1 102 ? 5.043 2.018 12.625 1.00 88.19 102 LEU A C 1
ATOM 817 O O . LEU A 1 102 ? 5.351 3.138 12.215 1.00 88.19 102 LEU A O 1
ATOM 821 N N . ASN A 1 103 ? 5.948 1.196 13.160 1.00 84.31 103 ASN A N 1
ATOM 822 C CA . ASN A 1 103 ? 7.354 1.572 13.357 1.00 84.31 103 ASN A CA 1
ATOM 823 C C . ASN A 1 103 ? 8.307 0.984 12.307 1.00 84.31 103 ASN A C 1
ATOM 825 O O . ASN A 1 103 ? 9.491 1.315 12.296 1.00 84.31 103 ASN A O 1
ATOM 829 N N . ALA A 1 104 ? 7.806 0.138 11.409 1.00 82.00 104 ALA A N 1
ATOM 830 C CA . ALA A 1 104 ? 8.619 -0.518 10.396 1.00 82.00 104 ALA A CA 1
ATOM 831 C C . ALA A 1 104 ? 8.894 0.388 9.180 1.00 82.00 104 ALA A C 1
ATOM 833 O O . ALA A 1 104 ? 8.094 1.263 8.819 1.00 82.00 104 ALA A O 1
ATOM 834 N N . THR A 1 105 ? 10.039 0.146 8.534 1.00 79.81 105 THR A N 1
ATOM 835 C CA . THR A 1 105 ? 10.401 0.704 7.224 1.00 79.81 105 THR A CA 1
ATOM 836 C C . THR A 1 105 ? 10.541 -0.423 6.214 1.00 79.81 105 THR A C 1
ATOM 838 O O . THR A 1 105 ? 11.353 -1.321 6.420 1.00 79.81 105 THR A O 1
ATOM 841 N N . PHE A 1 106 ? 9.799 -0.334 5.114 1.00 78.75 106 PHE A N 1
ATOM 842 C CA . PHE A 1 106 ? 9.778 -1.347 4.061 1.00 78.75 106 PHE A CA 1
ATOM 843 C C . PHE A 1 106 ? 10.487 -0.815 2.817 1.00 78.75 106 PHE A C 1
ATOM 845 O O . PHE A 1 106 ? 10.136 0.253 2.301 1.00 78.75 106 PHE A O 1
ATOM 852 N N . SER A 1 107 ? 11.503 -1.536 2.346 1.00 78.25 107 SER A N 1
ATOM 853 C CA . SER A 1 107 ? 12.206 -1.211 1.100 1.00 78.25 107 SER A CA 1
ATOM 854 C C . SER A 1 107 ? 11.653 -1.982 -0.091 1.00 78.25 107 SER A C 1
ATOM 856 O O . SER A 1 107 ? 11.618 -1.415 -1.181 1.00 78.25 107 SER A O 1
ATOM 858 N N . ASP A 1 108 ? 11.183 -3.212 0.125 1.00 84.12 108 ASP A N 1
ATOM 859 C CA . ASP A 1 108 ? 10.665 -4.099 -0.916 1.00 84.12 108 ASP A CA 1
ATOM 860 C C . ASP A 1 108 ? 9.254 -3.673 -1.359 1.00 84.12 108 ASP A C 1
ATOM 862 O O . ASP A 1 108 ? 8.394 -3.360 -0.533 1.00 84.12 108 ASP A O 1
ATOM 866 N N . GLY A 1 109 ? 9.026 -3.626 -2.673 1.00 81.94 109 GLY A N 1
ATOM 867 C CA . GLY A 1 109 ? 7.717 -3.346 -3.257 1.00 81.94 109 GLY A CA 1
ATOM 868 C C . GLY A 1 109 ? 6.699 -4.446 -2.948 1.00 81.94 109 GLY A C 1
ATOM 869 O O . GLY A 1 109 ? 5.555 -4.133 -2.629 1.00 81.94 109 GLY A O 1
ATOM 870 N N . ASN A 1 110 ? 7.121 -5.714 -2.918 1.00 84.81 110 ASN A N 1
ATOM 871 C CA . ASN A 1 110 ? 6.223 -6.828 -2.603 1.00 84.81 110 ASN A CA 1
ATOM 872 C C . ASN A 1 110 ? 5.722 -6.751 -1.155 1.00 84.81 110 ASN A C 1
ATOM 874 O O . ASN A 1 110 ? 4.525 -6.872 -0.907 1.00 84.81 110 ASN A O 1
ATOM 878 N N . GLU A 1 111 ? 6.612 -6.452 -0.202 1.00 87.31 111 GLU A N 1
ATOM 879 C CA . GLU A 1 111 ? 6.222 -6.238 1.198 1.00 87.31 111 GLU A CA 1
ATOM 880 C C . GLU A 1 111 ? 5.231 -5.075 1.332 1.00 87.31 111 GLU A C 1
ATOM 882 O O . GLU A 1 111 ? 4.263 -5.164 2.082 1.00 87.31 111 GLU A O 1
ATOM 887 N N . LYS A 1 112 ? 5.438 -3.979 0.590 1.00 87.38 112 LYS A N 1
ATOM 888 C CA . LYS A 1 112 ? 4.513 -2.835 0.597 1.00 87.38 112 LYS A CA 1
ATOM 889 C C . LYS A 1 112 ? 3.141 -3.190 0.033 1.00 87.38 112 LYS A C 1
ATOM 891 O O . LYS A 1 112 ? 2.135 -2.679 0.522 1.00 87.38 112 LYS A O 1
ATOM 896 N N . HIS A 1 113 ? 3.099 -4.031 -0.991 1.00 87.50 113 HIS A N 1
ATOM 897 C CA . HIS A 1 113 ? 1.860 -4.511 -1.583 1.00 87.50 113 HIS A CA 1
ATOM 898 C C . HIS A 1 113 ? 1.089 -5.431 -0.629 1.00 87.50 113 HIS A C 1
ATOM 900 O O . HIS A 1 113 ? -0.099 -5.205 -0.394 1.00 87.50 113 HIS A O 1
ATOM 906 N N . ASP A 1 114 ? 1.766 -6.399 -0.013 1.00 90.19 114 ASP A N 1
ATOM 907 C CA . ASP A 1 114 ? 1.168 -7.271 1.001 1.00 90.19 114 ASP A CA 1
ATOM 908 C C . ASP A 1 114 ? 0.665 -6.457 2.199 1.00 90.19 114 ASP A C 1
ATOM 910 O O . ASP A 1 114 ? -0.463 -6.639 2.664 1.00 90.19 114 ASP A O 1
ATOM 914 N N . LEU A 1 115 ? 1.456 -5.476 2.639 1.00 90.88 115 LEU A N 1
ATOM 915 C CA . LEU A 1 115 ? 1.065 -4.555 3.696 1.00 90.88 115 LEU A CA 1
ATOM 916 C C . LEU A 1 115 ? -0.187 -3.755 3.328 1.00 90.88 115 LEU A C 1
ATOM 918 O O . LEU A 1 115 ? -1.046 -3.564 4.183 1.00 90.88 115 LEU A O 1
ATOM 922 N N . ALA A 1 116 ? -0.317 -3.289 2.082 1.00 90.56 116 ALA A N 1
ATOM 923 C CA . ALA A 1 116 ? -1.499 -2.554 1.635 1.00 90.56 116 ALA A CA 1
ATOM 924 C C . ALA A 1 116 ? -2.782 -3.397 1.767 1.00 90.56 116 ALA A C 1
ATOM 926 O O . ALA A 1 116 ? -3.832 -2.862 2.131 1.00 90.56 116 ALA A O 1
ATOM 927 N N . LYS A 1 117 ? -2.691 -4.715 1.542 1.00 91.06 117 LYS A N 1
ATOM 928 C CA . LYS A 1 117 ? -3.801 -5.654 1.763 1.00 91.06 117 LYS A CA 1
ATOM 929 C C . LYS A 1 117 ? -4.126 -5.780 3.248 1.00 91.06 117 LYS A C 1
ATOM 931 O O . LYS A 1 117 ? -5.273 -5.561 3.633 1.00 91.06 117 LYS A O 1
ATOM 936 N N . GLU A 1 118 ? -3.141 -6.095 4.089 1.00 92.88 118 GLU A N 1
ATOM 937 C CA . GLU A 1 118 ? -3.381 -6.296 5.526 1.00 92.88 118 GLU A CA 1
ATOM 938 C C . GLU A 1 118 ? -3.876 -5.013 6.216 1.00 92.88 118 GLU A C 1
ATOM 940 O O . GLU A 1 118 ? -4.847 -5.040 6.980 1.00 92.88 118 GLU A O 1
ATOM 945 N N . ILE A 1 119 ? -3.262 -3.865 5.904 1.00 92.06 119 ILE A N 1
ATOM 946 C CA . ILE A 1 119 ? -3.590 -2.575 6.522 1.00 92.06 119 ILE A CA 1
ATOM 947 C C . ILE A 1 119 ? -4.981 -2.087 6.137 1.00 92.06 119 ILE A C 1
ATOM 949 O O . ILE A 1 119 ? -5.676 -1.514 6.976 1.00 92.06 119 ILE A O 1
ATOM 953 N N . PHE A 1 120 ? -5.423 -2.353 4.904 1.00 93.75 120 PHE A N 1
ATOM 954 C CA . PHE A 1 120 ? -6.779 -2.035 4.473 1.00 93.75 120 PHE A CA 1
ATOM 955 C C . PHE A 1 120 ? -7.800 -2.689 5.409 1.00 93.75 120 PHE A C 1
ATOM 957 O O . PHE A 1 120 ? -8.632 -1.992 5.992 1.00 93.75 120 PHE A O 1
ATOM 964 N N . TYR A 1 121 ? -7.679 -4.002 5.629 1.00 93.56 121 TYR A N 1
ATOM 965 C CA . TYR A 1 121 ? -8.581 -4.744 6.509 1.00 93.56 121 TYR A CA 1
ATOM 966 C C . TYR A 1 121 ? -8.456 -4.326 7.977 1.00 93.56 121 TYR A C 1
ATOM 968 O O . TYR A 1 121 ? -9.478 -4.171 8.650 1.00 93.56 121 TYR A O 1
ATOM 976 N N . ALA A 1 122 ? -7.237 -4.090 8.471 1.00 94.31 122 ALA A N 1
ATOM 977 C CA . ALA A 1 122 ? -7.015 -3.629 9.842 1.00 94.31 122 ALA A CA 1
ATOM 978 C C . ALA A 1 122 ? -7.677 -2.264 10.112 1.00 94.31 122 ALA A C 1
ATOM 980 O O . ALA A 1 122 ? -8.222 -2.026 11.192 1.00 94.31 122 ALA A O 1
ATOM 981 N N . CYS A 1 123 ? -7.693 -1.371 9.121 1.00 94.94 123 CYS A N 1
ATOM 982 C CA . CYS A 1 123 ? -8.269 -0.039 9.259 1.00 94.94 123 CYS A CA 1
ATOM 983 C C . CYS A 1 123 ? -9.799 0.014 9.086 1.00 94.94 123 CYS A C 1
ATOM 985 O O . CYS A 1 123 ? -10.394 1.005 9.513 1.00 94.94 123 CYS A O 1
ATOM 987 N N . LEU A 1 124 ? -10.464 -1.016 8.538 1.00 94.56 124 LEU A N 1
ATOM 988 C CA . LEU A 1 124 ? -11.913 -0.994 8.239 1.00 94.56 124 LEU A CA 1
ATOM 989 C C . LEU A 1 124 ? -12.797 -0.612 9.437 1.00 94.56 124 LEU A C 1
ATOM 991 O O . LEU A 1 124 ? -13.788 0.097 9.280 1.00 94.56 124 LEU A O 1
ATOM 995 N N . SER A 1 125 ? -12.448 -1.074 10.640 1.00 92.00 125 SER A N 1
ATOM 996 C CA . SER A 1 125 ? -13.234 -0.811 11.857 1.00 92.00 125 SER A CA 1
ATOM 997 C C . SER A 1 125 ? -12.837 0.472 12.599 1.00 92.00 125 SER A C 1
ATOM 999 O O . SER A 1 125 ? -13.432 0.799 13.627 1.00 92.00 125 SER A O 1
ATOM 1001 N N . ILE A 1 126 ? -11.815 1.177 12.111 1.00 94.38 126 ILE A N 1
ATOM 1002 C CA . ILE A 1 126 ? -11.216 2.354 12.754 1.00 94.38 126 ILE A CA 1
ATOM 1003 C C . ILE A 1 126 ? -11.505 3.595 11.909 1.00 94.38 126 ILE A C 1
ATOM 1005 O O . ILE A 1 126 ? -11.979 4.611 12.415 1.00 94.38 126 ILE A O 1
ATOM 1009 N N . PHE A 1 127 ? -11.299 3.493 10.599 1.00 95.00 127 PHE A N 1
ATOM 1010 C CA . PHE A 1 127 ? -11.517 4.563 9.631 1.00 95.00 127 PHE A CA 1
ATOM 1011 C C . PHE A 1 127 ? -12.967 4.598 9.152 1.00 95.00 127 PHE A C 1
ATOM 1013 O O . PHE A 1 127 ? -13.288 4.376 7.986 1.00 95.00 127 PHE A O 1
ATOM 1020 N N . THR A 1 128 ? -13.871 4.874 10.087 1.00 93.19 128 THR A N 1
ATOM 1021 C CA . THR A 1 128 ? -15.297 5.017 9.788 1.00 93.19 128 THR A CA 1
ATOM 1022 C C . THR A 1 128 ? -15.635 6.459 9.421 1.00 93.19 128 THR A C 1
ATOM 1024 O O . THR A 1 128 ? -15.008 7.401 9.907 1.00 93.19 128 THR A O 1
ATOM 1027 N N . LYS A 1 129 ? -16.665 6.642 8.587 1.00 92.38 129 LYS A N 1
ATOM 1028 C CA . LYS A 1 129 ? -17.125 7.964 8.133 1.00 92.38 129 LYS A CA 1
ATOM 1029 C C . LYS A 1 129 ? -17.468 8.913 9.288 1.00 92.38 129 LYS A C 1
ATOM 1031 O O . LYS A 1 129 ? -17.258 10.115 9.156 1.00 92.38 129 LYS A O 1
ATOM 1036 N N . ASP A 1 130 ? -17.978 8.367 10.388 1.00 88.44 130 ASP A N 1
ATOM 1037 C CA . ASP A 1 130 ? -18.430 9.143 11.545 1.00 88.44 130 ASP A CA 1
ATOM 1038 C C . ASP A 1 130 ? -17.275 9.561 12.466 1.00 88.44 130 ASP A C 1
ATOM 1040 O O . ASP A 1 130 ? -17.394 10.547 13.187 1.00 88.44 130 ASP A O 1
ATOM 1044 N N . TRP A 1 131 ? -16.154 8.831 12.432 1.00 86.00 131 TRP A N 1
ATOM 1045 C CA . TRP A 1 131 ? -14.995 9.082 13.293 1.00 86.00 131 TRP A CA 1
ATOM 1046 C C . TRP A 1 131 ? -13.871 9.821 12.569 1.00 86.00 131 TRP A C 1
ATOM 1048 O O . TRP A 1 131 ? -13.281 10.737 13.133 1.00 86.00 131 TRP A O 1
ATOM 1058 N N . THR A 1 132 ? -13.563 9.434 11.327 1.00 91.56 132 THR A N 1
ATOM 1059 C CA . THR A 1 132 ? -12.519 10.069 10.507 1.00 91.56 132 THR A CA 1
ATOM 1060 C C . THR A 1 132 ? -12.918 10.101 9.041 1.00 91.56 132 THR A C 1
ATOM 1062 O O . THR A 1 132 ? -12.807 9.115 8.311 1.00 91.56 132 THR A O 1
ATOM 1065 N N . LEU A 1 133 ? -13.346 11.270 8.566 1.00 94.12 133 LEU A N 1
ATOM 1066 C CA . LEU A 1 133 ? -13.700 11.441 7.159 1.00 94.12 133 LEU A CA 1
ATOM 1067 C C . LEU A 1 133 ? -12.481 11.233 6.247 1.00 94.12 133 LEU A C 1
ATOM 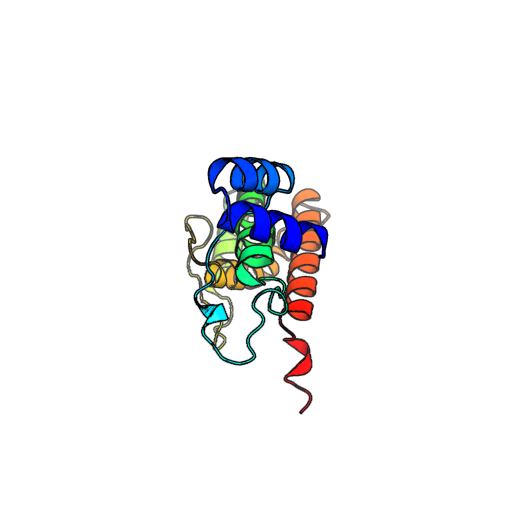1069 O O . LEU A 1 133 ? -12.598 10.650 5.171 1.00 94.12 133 LEU A O 1
ATOM 1073 N N . GLU A 1 134 ? -11.310 11.688 6.685 1.00 94.06 134 GLU A N 1
ATOM 1074 C CA . GLU A 1 134 ? -10.029 11.534 6.001 1.00 94.06 134 GLU A CA 1
ATOM 1075 C C . GLU A 1 134 ? -9.612 10.064 5.933 1.00 94.06 134 GLU A C 1
ATOM 1077 O O . GLU A 1 134 ? -9.276 9.578 4.854 1.00 94.06 134 GLU A O 1
ATOM 1082 N N . GLY A 1 135 ? -9.703 9.339 7.054 1.00 94.12 135 GLY A N 1
ATOM 1083 C CA . GLY A 1 135 ? -9.407 7.905 7.111 1.00 94.12 135 GLY A CA 1
ATOM 1084 C C . GLY A 1 135 ? -10.344 7.109 6.211 1.00 94.12 135 GLY A C 1
ATOM 1085 O O . GLY A 1 135 ? -9.903 6.270 5.428 1.00 94.12 135 GLY A O 1
ATOM 1086 N N . TYR A 1 136 ? -11.638 7.428 6.251 1.00 95.19 136 TYR A N 1
ATOM 1087 C CA . TYR A 1 136 ? -12.636 6.797 5.396 1.00 95.19 136 TYR A CA 1
ATOM 1088 C C . TYR A 1 136 ? -12.355 7.033 3.904 1.00 95.19 136 TYR A C 1
ATOM 1090 O O . TYR A 1 136 ? -12.450 6.110 3.098 1.00 95.19 136 TYR A O 1
ATOM 1098 N N . ARG A 1 137 ? -11.955 8.249 3.510 1.00 94.94 137 ARG A N 1
ATOM 1099 C CA . ARG A 1 137 ? -11.528 8.541 2.128 1.00 94.94 137 ARG A CA 1
ATOM 1100 C C . ARG A 1 137 ? -10.266 7.773 1.745 1.00 94.94 137 ARG A C 1
ATOM 1102 O O . ARG A 1 137 ? -10.183 7.288 0.621 1.00 94.94 137 ARG A O 1
ATOM 1109 N N . LEU A 1 138 ? -9.314 7.636 2.664 1.00 93.44 138 LEU A N 1
ATOM 1110 C CA . LEU A 1 138 ? -8.097 6.866 2.426 1.00 93.44 138 LEU A CA 1
ATOM 1111 C C . LEU A 1 138 ? -8.401 5.381 2.183 1.00 93.44 138 LEU A C 1
ATOM 1113 O O . LEU A 1 138 ? -7.792 4.783 1.301 1.00 93.44 138 LEU A O 1
ATOM 1117 N N . LEU A 1 139 ? -9.397 4.807 2.870 1.00 94.12 139 LEU A N 1
ATOM 1118 C CA . LEU A 1 139 ? -9.877 3.452 2.571 1.00 94.12 139 LEU A CA 1
ATOM 1119 C C . LEU A 1 139 ? -10.424 3.320 1.143 1.00 94.12 139 LEU A C 1
ATOM 1121 O O . LEU A 1 139 ? -10.177 2.304 0.498 1.00 94.12 139 LEU A O 1
ATOM 1125 N N . HIS A 1 140 ? -11.124 4.330 0.616 1.00 93.44 140 HIS A N 1
ATOM 1126 C CA . HIS A 1 140 ? -11.592 4.323 -0.781 1.00 93.44 140 HIS A CA 1
ATOM 1127 C C . HIS A 1 140 ? -10.437 4.386 -1.783 1.00 93.44 140 HIS A C 1
ATOM 1129 O O . HIS A 1 140 ? -10.464 3.694 -2.800 1.00 93.44 140 HIS A O 1
ATOM 1135 N N . VAL A 1 141 ? -9.401 5.175 -1.482 1.00 91.75 141 VAL A N 1
ATOM 1136 C CA . VAL A 1 141 ? -8.174 5.220 -2.294 1.00 91.75 141 VAL A CA 1
ATOM 1137 C C . VAL A 1 141 ? -7.473 3.862 -2.276 1.00 91.75 141 VAL A C 1
ATOM 1139 O O . VAL A 1 141 ? -7.133 3.348 -3.337 1.00 91.75 141 VAL A O 1
ATOM 1142 N N . LEU A 1 142 ? -7.324 3.248 -1.097 1.00 91.06 142 LEU A N 1
ATOM 1143 C CA . LEU A 1 142 ? -6.774 1.898 -0.951 1.00 91.06 142 LEU A CA 1
ATOM 1144 C C . LEU A 1 142 ? -7.583 0.853 -1.712 1.00 91.06 142 LEU A C 1
ATOM 1146 O O . LEU A 1 142 ? -6.999 0.008 -2.377 1.00 91.06 142 LEU A O 1
ATOM 1150 N N . THR A 1 143 ? -8.912 0.931 -1.648 1.00 92.69 143 THR A N 1
ATOM 1151 C CA . THR A 1 143 ? -9.802 0.026 -2.388 1.00 92.69 143 THR A CA 1
ATOM 1152 C C . THR A 1 143 ? -9.557 0.158 -3.888 1.00 92.69 143 THR A C 1
ATOM 1154 O O . THR A 1 143 ? -9.269 -0.833 -4.547 1.00 92.69 143 THR A O 1
ATOM 1157 N N . SER A 1 144 ? -9.563 1.391 -4.406 1.00 90.88 144 SER A N 1
ATOM 1158 C CA . SER A 1 144 ? -9.322 1.664 -5.831 1.00 90.88 144 SER A CA 1
ATOM 1159 C C . SER A 1 144 ? -7.938 1.182 -6.277 1.00 90.88 144 SER A C 1
ATOM 1161 O O . SER A 1 144 ? -7.780 0.666 -7.380 1.00 90.88 144 SER A O 1
ATOM 1163 N N . TYR A 1 145 ? -6.930 1.342 -5.414 1.00 88.94 145 TYR A N 1
ATOM 1164 C CA . TYR A 1 145 ? -5.587 0.824 -5.646 1.00 88.94 145 TYR A CA 1
ATOM 1165 C C . TYR A 1 145 ? -5.576 -0.708 -5.715 1.00 88.94 145 TYR A C 1
ATOM 1167 O O . TYR A 1 145 ? -5.072 -1.246 -6.692 1.00 88.94 145 TYR A O 1
ATOM 1175 N N . LEU A 1 146 ? -6.149 -1.406 -4.728 1.00 89.31 146 LEU A N 1
ATOM 1176 C CA . LEU A 1 146 ? -6.170 -2.873 -4.680 1.00 89.31 146 LEU A CA 1
ATOM 1177 C C . LEU A 1 146 ? -6.972 -3.484 -5.840 1.00 89.31 146 LEU A C 1
ATOM 1179 O O . LEU A 1 146 ? -6.592 -4.527 -6.367 1.00 89.31 146 LEU A O 1
ATOM 1183 N N . GLU A 1 147 ? -8.055 -2.833 -6.267 1.00 89.62 147 GLU A N 1
ATOM 1184 C CA . GLU A 1 147 ? -8.825 -3.233 -7.449 1.00 89.62 147 GLU A CA 1
ATOM 1185 C C . GLU A 1 147 ? -8.006 -3.082 -8.734 1.00 89.62 147 GLU A C 1
ATOM 1187 O O . GLU A 1 147 ? -7.936 -4.012 -9.538 1.00 89.62 147 GLU A O 1
ATOM 1192 N N . LEU A 1 148 ? -7.358 -1.927 -8.918 1.00 86.38 148 LEU A N 1
ATOM 1193 C CA . LEU A 1 148 ? -6.479 -1.689 -10.060 1.00 86.38 148 LEU A CA 1
ATOM 1194 C C . LEU A 1 148 ? -5.322 -2.695 -10.081 1.00 86.38 148 LEU A C 1
ATOM 1196 O O . LEU A 1 148 ? -4.993 -3.228 -11.137 1.00 86.38 148 LEU A O 1
ATOM 1200 N N . ASP A 1 149 ? -4.735 -2.964 -8.918 1.00 85.44 149 ASP A N 1
ATOM 1201 C CA . ASP A 1 149 ? -3.640 -3.910 -8.746 1.00 85.44 149 ASP A CA 1
ATOM 1202 C C . ASP A 1 149 ? -4.040 -5.325 -9.179 1.00 85.44 149 ASP A C 1
ATOM 1204 O O . ASP A 1 149 ? -3.370 -5.926 -10.015 1.00 85.44 149 ASP A O 1
ATOM 1208 N N . SER A 1 150 ? -5.199 -5.797 -8.713 1.00 85.00 150 SER A N 1
ATOM 1209 C CA . SER A 1 150 ? -5.747 -7.106 -9.081 1.00 85.00 150 SER A CA 1
ATOM 1210 C C . SER A 1 150 ? -6.058 -7.222 -10.579 1.00 85.00 150 SER A C 1
ATOM 1212 O O . SER A 1 150 ? -5.822 -8.271 -11.183 1.00 85.00 150 SER A O 1
ATOM 1214 N N . LEU A 1 151 ? -6.557 -6.148 -11.205 1.00 83.75 151 LEU A N 1
ATOM 1215 C CA . LEU A 1 151 ? -6.823 -6.113 -12.648 1.00 83.75 151 LEU A CA 1
ATOM 1216 C C . LEU A 1 151 ? -5.536 -6.183 -13.475 1.00 83.75 151 LEU A C 1
ATOM 1218 O O . LEU A 1 151 ? -5.508 -6.854 -14.506 1.00 83.75 151 LEU A O 1
ATOM 1222 N N . ILE A 1 152 ? -4.486 -5.489 -13.036 1.00 81.50 152 ILE A N 1
ATOM 1223 C CA . ILE A 1 152 ? -3.186 -5.462 -13.716 1.00 81.50 152 ILE A CA 1
ATOM 1224 C C . ILE A 1 152 ? -2.443 -6.786 -13.522 1.00 81.50 152 ILE A C 1
ATOM 1226 O O . ILE A 1 152 ? -1.883 -7.306 -14.485 1.00 81.50 152 ILE A O 1
ATOM 1230 N N . GLY A 1 153 ? -2.479 -7.345 -12.310 1.00 76.25 153 GLY A N 1
ATOM 1231 C CA . GLY A 1 153 ? -1.857 -8.626 -11.973 1.00 76.25 153 GLY A CA 1
ATOM 1232 C C . GLY A 1 153 ? -2.540 -9.840 -12.607 1.00 76.25 153 GLY A C 1
ATOM 1233 O O . GLY A 1 153 ? -1.964 -10.921 -12.617 1.00 76.25 153 GLY A O 1
ATOM 1234 N N . LEU A 1 154 ? -3.744 -9.672 -13.174 1.00 71.38 154 LEU A N 1
ATOM 1235 C CA . LEU A 1 154 ? -4.594 -10.757 -13.687 1.00 71.38 154 LEU A CA 1
ATOM 1236 C C . LEU A 1 154 ? -4.986 -11.787 -12.610 1.00 71.38 154 LEU A C 1
ATOM 1238 O O . LEU A 1 154 ? -5.431 -12.889 -12.941 1.00 71.38 154 LEU A O 1
ATOM 1242 N N . ASP A 1 155 ? -4.921 -11.404 -11.332 1.00 63.19 155 ASP A N 1
ATOM 1243 C CA . ASP A 1 155 ? -5.203 -12.258 -10.167 1.00 63.19 155 ASP A CA 1
ATOM 1244 C C . ASP A 1 155 ? -6.639 -12.837 -10.170 1.00 63.19 155 ASP A C 1
ATOM 1246 O O . ASP A 1 155 ? -6.947 -13.777 -9.440 1.00 63.19 155 ASP A O 1
ATOM 1250 N N . GLY A 1 156 ? -7.538 -12.292 -11.001 1.00 48.19 156 GLY A N 1
ATOM 1251 C CA . GLY A 1 156 ? -8.907 -12.780 -11.203 1.00 48.19 156 GLY A CA 1
ATOM 1252 C C . GLY A 1 156 ? -9.098 -13.807 -12.332 1.00 48.19 156 GLY A C 1
ATOM 1253 O O . GLY A 1 156 ? -10.205 -14.324 -12.479 1.00 48.19 156 GLY A O 1
ATOM 1254 N N . ILE A 1 157 ? -8.073 -14.100 -13.144 1.00 43.88 157 ILE A N 1
ATOM 1255 C CA . ILE A 1 157 ? -8.192 -14.956 -14.345 1.00 43.88 157 ILE A CA 1
ATOM 1256 C C . ILE A 1 157 ? -7.604 -16.360 -14.119 1.00 43.88 157 ILE A C 1
ATOM 1258 O O . ILE A 1 157 ? -8.057 -17.320 -14.741 1.00 43.88 157 ILE A O 1
ATOM 1262 N N . GLU A 1 158 ? -6.679 -16.534 -13.171 1.00 40.34 158 GLU A N 1
ATOM 1263 C CA . GLU A 1 158 ? -6.051 -17.840 -12.894 1.00 40.34 158 GLU A CA 1
ATOM 1264 C C . GLU A 1 158 ? -6.959 -18.851 -12.157 1.00 40.34 158 GLU A C 1
ATOM 1266 O O . GLU A 1 158 ? -6.567 -19.993 -11.932 1.00 40.34 158 GLU A O 1
ATOM 1271 N N . GLY A 1 159 ? -8.197 -18.474 -11.812 1.00 40.75 159 GLY A N 1
ATOM 1272 C CA . GLY A 1 159 ? -9.174 -19.341 -11.137 1.00 40.75 159 GLY A CA 1
ATOM 1273 C C . GLY A 1 159 ? -10.242 -19.993 -12.031 1.00 40.75 159 GLY A C 1
ATOM 1274 O O . GLY A 1 159 ? -11.142 -20.634 -11.491 1.00 40.75 159 GLY A O 1
ATOM 1275 N N . ILE A 1 160 ? -10.203 -19.811 -13.361 1.00 37.53 160 ILE A N 1
ATOM 1276 C CA . ILE A 1 160 ? -11.242 -20.310 -14.300 1.00 37.53 160 ILE A CA 1
ATOM 1277 C C . ILE A 1 160 ? -10.655 -21.189 -15.431 1.00 37.53 160 ILE A C 1
ATOM 1279 O O . ILE A 1 160 ? -11.263 -21.333 -16.489 1.00 37.53 160 ILE A O 1
ATOM 1283 N N . CYS A 1 161 ? -9.503 -21.828 -15.224 1.00 35.38 161 CYS A N 1
ATOM 1284 C CA . CYS A 1 161 ? -8.970 -22.828 -16.161 1.00 35.38 161 CYS A CA 1
ATOM 1285 C C . CYS A 1 161 ? -8.711 -24.164 -15.464 1.00 35.38 161 CYS A C 1
ATOM 1287 O O . CYS A 1 161 ? -7.998 -24.162 -14.438 1.00 35.38 161 CYS A O 1
#